Protein AF-A0A927TYF7-F1 (afdb_monomer_lite)

Sequence (66 aa):
MSREYNIKQAMHNSHSSVIGKKEPLPHPQNCRTECPYGYGRAFCFPCMAKIMAEHNAAKKKSVQEA

Foldseek 3Di:
DDPVVVVVVVVPPPPDDPPPDDDPFQAQPQDPDRDPQAGNHVHRPVSVVVVVVVVVVVVVVVVVVD

Radius of gyration: 19.34 Å; chains: 1; bounding box: 36×40×46 Å

pLDDT: mean 72.07, std 10.13, range [49.62, 91.88]

Secondary structure (DSSP, 8-state):
--HHHHHHHHHT------TTSPPPP---TT-SS--TT-TTSSS-HHHHHHHHHHHHHHHHHHHH--

Structure (mmCIF, N/CA/C/O backbone):
data_AF-A0A927TYF7-F1
#
_entry.id   AF-A0A927TYF7-F1
#
loop_
_atom_site.group_PDB
_atom_site.id
_atom_site.type_symbol
_atom_site.label_atom_id
_atom_site.label_alt_id
_atom_site.label_comp_id
_atom_site.label_asym_id
_atom_site.label_entity_id
_atom_site.label_seq_id
_atom_site.pdbx_PDB_ins_code
_atom_site.Cartn_x
_atom_site.Cartn_y
_atom_site.Cartn_z
_atom_site.occupancy
_atom_site.B_iso_or_equiv
_atom_site.auth_seq_id
_atom_site.auth_comp_id
_atom_site.auth_asym_id
_atom_site.auth_atom_id
_atom_site.pdbx_PDB_model_num
ATOM 1 N N . MET A 1 1 ? 3.049 -35.575 -4.564 1.00 57.06 1 MET A N 1
ATOM 2 C CA . MET A 1 1 ? 3.595 -34.500 -5.424 1.00 57.06 1 MET A CA 1
ATOM 3 C C . MET A 1 1 ? 4.693 -35.110 -6.284 1.00 57.06 1 MET A C 1
ATOM 5 O O . MET A 1 1 ? 5.662 -35.605 -5.725 1.00 57.06 1 MET A O 1
ATOM 9 N N . SER A 1 2 ? 4.489 -35.224 -7.598 1.00 69.56 2 SER A N 1
ATOM 10 C CA . SER A 1 2 ? 5.361 -35.999 -8.496 1.00 69.56 2 SER A CA 1
ATOM 11 C C . SER A 1 2 ? 6.663 -35.264 -8.844 1.00 69.56 2 SER A C 1
ATOM 13 O O . SER A 1 2 ? 6.711 -34.037 -8.894 1.00 69.56 2 SER A O 1
ATOM 15 N N . ARG A 1 3 ? 7.731 -36.021 -9.132 1.00 68.19 3 ARG A N 1
ATOM 16 C CA . ARG A 1 3 ? 9.047 -35.500 -9.558 1.00 68.19 3 ARG A CA 1
ATOM 17 C C . ARG A 1 3 ? 8.948 -34.566 -10.771 1.00 68.19 3 ARG A C 1
ATOM 19 O O . ARG A 1 3 ? 9.649 -33.564 -10.845 1.00 68.19 3 ARG A O 1
ATOM 26 N N . GLU A 1 4 ? 8.041 -34.877 -11.689 1.00 72.62 4 GLU A N 1
ATOM 27 C CA . GLU A 1 4 ? 7.776 -34.097 -12.901 1.00 72.62 4 G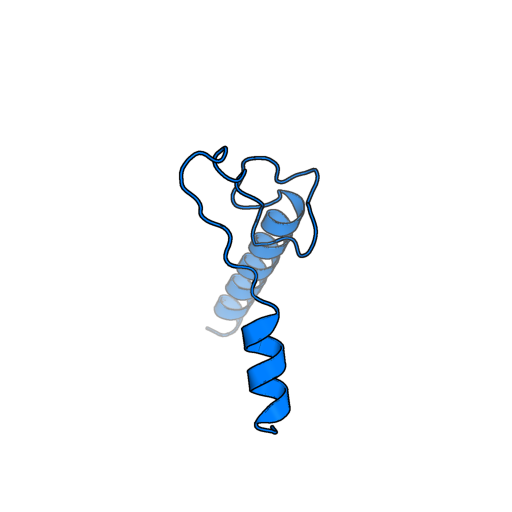LU A CA 1
ATOM 28 C C . GLU A 1 4 ? 7.231 -32.695 -12.598 1.00 72.62 4 GLU A C 1
ATOM 30 O O . GLU A 1 4 ? 7.581 -31.734 -13.284 1.00 72.62 4 GLU A O 1
ATOM 35 N N . TYR A 1 5 ? 6.425 -32.563 -11.539 1.00 68.38 5 TYR A N 1
ATOM 36 C CA . TYR A 1 5 ? 5.888 -31.280 -11.087 1.00 68.38 5 TYR A CA 1
ATOM 37 C C . TYR A 1 5 ? 7.009 -30.352 -10.594 1.00 68.38 5 TYR A C 1
ATOM 39 O O . TYR A 1 5 ? 7.072 -29.185 -10.980 1.00 68.38 5 TYR A O 1
ATOM 47 N N . ASN A 1 6 ? 7.961 -30.892 -9.827 1.00 68.38 6 ASN A N 1
ATOM 48 C CA . ASN A 1 6 ? 9.087 -30.120 -9.293 1.00 68.38 6 ASN A CA 1
ATOM 49 C C . ASN A 1 6 ? 10.072 -29.677 -10.393 1.00 68.38 6 ASN A C 1
ATOM 51 O O . ASN A 1 6 ? 10.597 -28.566 -10.334 1.00 68.38 6 ASN A O 1
ATOM 55 N N . ILE A 1 7 ? 10.296 -30.506 -11.422 1.00 70.00 7 ILE A N 1
ATOM 56 C CA . ILE A 1 7 ? 11.186 -30.165 -12.550 1.00 70.00 7 ILE A CA 1
ATOM 57 C C . ILE A 1 7 ? 10.584 -29.045 -13.411 1.00 70.00 7 ILE A C 1
ATOM 59 O O . ILE A 1 7 ? 11.290 -28.097 -13.756 1.00 70.00 7 ILE A O 1
ATOM 63 N N . LYS A 1 8 ? 9.277 -29.098 -13.710 1.00 60.50 8 LYS A N 1
ATOM 64 C CA . LYS A 1 8 ? 8.592 -28.016 -14.443 1.00 60.50 8 LYS A CA 1
ATOM 65 C C . LYS A 1 8 ? 8.650 -26.682 -13.694 1.00 60.50 8 LYS A C 1
ATOM 67 O O . LYS A 1 8 ? 8.857 -25.647 -14.322 1.00 60.50 8 LYS A O 1
ATOM 72 N N . GLN A 1 9 ? 8.525 -26.707 -12.366 1.00 57.19 9 GLN A N 1
ATOM 73 C CA . GLN A 1 9 ? 8.640 -25.513 -11.524 1.00 57.19 9 GLN A CA 1
ATOM 74 C C . GLN A 1 9 ? 10.051 -24.898 -11.582 1.00 57.19 9 GLN A C 1
ATOM 76 O O . GLN A 1 9 ? 10.178 -23.680 -11.675 1.00 57.19 9 GLN A O 1
ATOM 81 N N . ALA A 1 10 ? 11.102 -25.728 -11.572 1.00 59.28 10 ALA A N 1
ATOM 82 C CA . ALA A 1 10 ? 12.492 -25.270 -11.634 1.00 59.28 10 ALA A CA 1
ATOM 83 C C . ALA A 1 10 ? 12.865 -24.665 -13.000 1.00 59.28 10 ALA A C 1
ATOM 85 O O . ALA A 1 10 ? 13.611 -23.691 -13.057 1.00 59.28 10 ALA A O 1
ATOM 86 N N . MET A 1 11 ? 12.321 -25.200 -14.099 1.00 56.69 11 MET A N 1
ATOM 87 C CA . MET A 1 11 ? 12.607 -24.708 -15.455 1.00 56.69 11 MET A CA 1
ATOM 88 C C . MET A 1 11 ? 11.873 -23.411 -15.827 1.00 56.69 11 MET A C 1
ATOM 90 O O . MET A 1 11 ? 12.276 -22.741 -16.772 1.00 56.69 11 MET A O 1
ATOM 94 N N . HIS A 1 12 ? 10.827 -23.029 -15.089 1.00 58.28 12 HIS A N 1
ATOM 95 C CA . HIS A 1 12 ? 10.095 -21.776 -15.316 1.00 58.28 12 HIS A CA 1
ATOM 96 C C . HIS A 1 12 ? 10.748 -20.560 -14.626 1.00 58.28 12 HIS A C 1
ATOM 98 O O . HIS A 1 12 ? 10.290 -19.428 -14.788 1.00 58.28 12 HIS A O 1
ATOM 104 N N . ASN A 1 13 ? 11.815 -20.757 -13.844 1.00 57.53 13 ASN A N 1
ATOM 105 C CA . ASN A 1 13 ? 12.511 -19.653 -13.191 1.00 57.53 13 ASN A CA 1
ATOM 106 C C . ASN A 1 13 ? 13.624 -19.117 -14.101 1.00 57.53 13 ASN A C 1
ATOM 108 O O . ASN A 1 13 ? 14.788 -19.508 -14.021 1.00 57.53 13 ASN A O 1
ATOM 112 N N . SER A 1 14 ? 13.240 -18.201 -14.987 1.00 60.66 14 SER A N 1
ATOM 113 C CA . SER A 1 14 ? 14.141 -17.436 -15.850 1.00 60.66 14 SER A CA 1
ATOM 114 C C . SER A 1 14 ? 14.976 -16.455 -15.016 1.00 60.66 14 SER A C 1
ATOM 116 O O . SER A 1 14 ? 14.702 -15.254 -14.978 1.00 60.66 14 SER A O 1
ATOM 118 N N . HIS A 1 15 ? 15.996 -16.953 -14.314 1.00 64.44 15 HIS A N 1
ATOM 119 C CA . HIS A 1 15 ? 16.962 -16.116 -13.600 1.00 64.44 15 HIS A CA 1
ATOM 120 C C . HIS A 1 15 ? 17.815 -15.341 -14.612 1.00 64.44 15 HIS A C 1
ATOM 122 O O . HIS A 1 15 ? 18.848 -15.809 -15.082 1.00 64.44 15 HIS A O 1
ATOM 128 N N . SER A 1 16 ? 17.360 -14.144 -14.981 1.00 69.81 16 SER A N 1
ATOM 129 C CA . SER A 1 16 ? 18.134 -13.220 -15.809 1.00 69.81 16 SER A CA 1
ATOM 130 C C . SER A 1 16 ? 19.142 -12.449 -14.946 1.00 69.81 16 SER A C 1
ATOM 132 O O . SER A 1 16 ? 18.828 -12.066 -13.820 1.00 69.81 16 SER A O 1
ATOM 134 N N . SER A 1 17 ? 20.354 -12.211 -15.458 1.00 73.06 17 SER A N 1
ATOM 135 C CA . SER A 1 17 ? 21.408 -11.496 -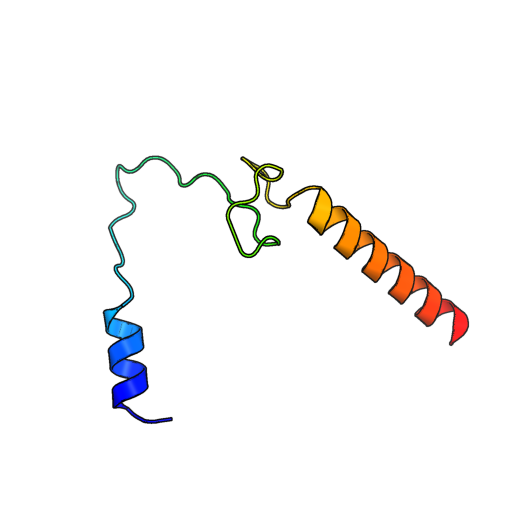14.724 1.00 73.06 17 SER A CA 1
ATOM 136 C C . SER A 1 17 ? 20.963 -10.086 -14.308 1.00 73.06 17 SER A C 1
ATOM 138 O O . SER A 1 17 ? 20.285 -9.389 -15.069 1.00 73.06 17 SER A O 1
ATOM 140 N N . VAL A 1 18 ? 21.337 -9.676 -13.091 1.00 67.88 18 VAL A N 1
ATOM 141 C CA . VAL A 1 18 ? 20.972 -8.377 -12.482 1.00 67.88 18 VAL A CA 1
ATOM 142 C C . VAL A 1 18 ? 21.992 -7.272 -12.826 1.00 67.88 18 VAL A C 1
ATOM 144 O O . VAL A 1 18 ? 21.693 -6.087 -12.736 1.00 67.88 18 VAL A O 1
ATOM 147 N N . ILE A 1 19 ? 23.195 -7.646 -13.274 1.00 74.12 19 ILE A N 1
ATOM 148 C CA . ILE A 1 19 ? 24.304 -6.726 -13.573 1.00 74.12 19 ILE A CA 1
ATOM 149 C C . ILE A 1 19 ? 23.964 -5.867 -14.805 1.00 74.12 19 ILE A C 1
ATOM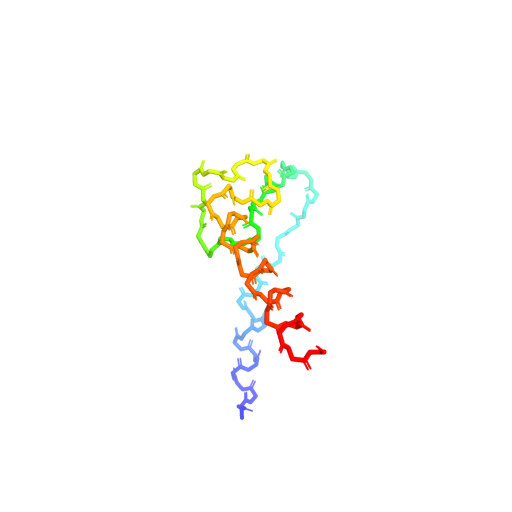 151 O O . ILE A 1 19 ? 23.723 -6.399 -15.886 1.00 74.12 19 ILE A O 1
ATOM 155 N N . GLY A 1 20 ? 23.954 -4.539 -14.639 1.00 75.38 20 GLY A N 1
ATOM 156 C CA . GLY A 1 20 ? 23.729 -3.563 -15.718 1.00 75.38 20 GLY A CA 1
ATOM 157 C C . GLY A 1 20 ? 22.262 -3.215 -16.006 1.00 75.38 20 GLY A C 1
ATOM 158 O O . GLY A 1 20 ? 21.993 -2.400 -16.888 1.00 75.38 20 GLY A O 1
ATOM 159 N N . LYS A 1 21 ? 21.304 -3.795 -15.273 1.00 73.00 21 LYS A N 1
ATOM 160 C CA . LYS A 1 21 ? 19.882 -3.433 -15.377 1.00 73.00 21 LYS A CA 1
ATOM 161 C C . LYS A 1 21 ? 19.539 -2.302 -14.412 1.00 73.00 21 LYS A C 1
ATOM 163 O O . LYS A 1 21 ? 20.153 -2.173 -13.356 1.00 73.00 21 LYS A O 1
ATOM 168 N N . LYS A 1 22 ? 18.540 -1.487 -14.775 1.00 69.69 22 LYS A N 1
ATOM 169 C CA . LYS A 1 22 ? 17.959 -0.503 -13.851 1.00 69.69 22 LYS A CA 1
ATOM 170 C C . LYS A 1 22 ? 17.455 -1.231 -12.607 1.00 69.69 22 LYS A C 1
ATOM 172 O O . LYS A 1 22 ? 16.868 -2.307 -12.734 1.00 69.69 22 LYS A O 1
ATOM 177 N N . GLU A 1 23 ? 17.698 -0.640 -11.440 1.00 67.69 23 GLU A N 1
ATOM 178 C CA . GLU A 1 23 ? 17.218 -1.174 -10.169 1.00 67.69 23 GLU A CA 1
ATOM 179 C C . GLU A 1 23 ? 15.702 -1.414 -10.270 1.00 67.69 23 GLU A C 1
ATOM 181 O O . GLU A 1 23 ? 14.975 -0.514 -10.714 1.00 67.69 23 GLU A O 1
ATOM 186 N N . PRO A 1 24 ? 15.215 -2.631 -9.960 1.00 67.94 24 PRO A N 1
ATOM 187 C CA . PRO A 1 24 ? 13.793 -2.914 -10.020 1.00 67.94 24 PRO A CA 1
ATOM 188 C C . PRO A 1 24 ? 13.080 -1.990 -9.040 1.00 67.94 24 PRO A C 1
ATOM 190 O O . PRO A 1 24 ? 13.433 -1.915 -7.863 1.00 67.94 24 PRO A O 1
ATOM 193 N N . LEU A 1 25 ? 12.082 -1.265 -9.542 1.00 63.53 25 LEU A N 1
ATOM 194 C CA . LEU A 1 25 ? 11.303 -0.361 -8.711 1.00 63.53 25 LEU A CA 1
ATOM 195 C C . LEU A 1 25 ? 10.652 -1.171 -7.587 1.00 63.53 25 LEU A C 1
ATOM 197 O O . LEU A 1 25 ? 10.012 -2.186 -7.876 1.00 63.53 25 LEU A O 1
ATOM 201 N N . PRO A 1 26 ? 10.795 -0.750 -6.319 1.00 63.50 26 PRO A N 1
ATOM 202 C CA . PRO A 1 26 ? 10.232 -1.489 -5.207 1.00 63.50 26 PRO A CA 1
ATOM 203 C C . PRO A 1 26 ? 8.712 -1.495 -5.344 1.00 63.50 26 PRO A C 1
ATOM 205 O O . PRO A 1 26 ? 8.037 -0.479 -5.166 1.00 63.50 26 PRO A O 1
ATOM 208 N N . HIS A 1 27 ? 8.194 -2.661 -5.707 1.00 65.00 27 HIS A N 1
ATOM 209 C CA . HIS A 1 27 ? 6.773 -2.947 -5.773 1.00 65.00 27 HIS A CA 1
ATOM 210 C C . HIS A 1 27 ? 6.261 -3.348 -4.384 1.00 65.00 27 HIS A C 1
ATOM 212 O O . HIS A 1 27 ? 6.908 -4.144 -3.683 1.00 65.00 27 HIS A O 1
ATOM 218 N N . PRO A 1 28 ? 5.092 -2.822 -3.988 1.00 71.25 28 PRO A N 1
ATOM 219 C CA . PRO A 1 28 ? 4.517 -3.055 -2.677 1.00 71.25 28 PRO A CA 1
ATOM 220 C C . PRO A 1 28 ? 4.187 -4.542 -2.504 1.00 71.25 28 PRO A C 1
ATOM 222 O O . PRO A 1 28 ? 3.383 -5.100 -3.247 1.00 71.25 28 PRO A O 1
ATOM 225 N N . GLN A 1 29 ? 4.790 -5.189 -1.504 1.00 69.06 29 GLN A N 1
ATOM 226 C CA . GLN A 1 29 ? 4.657 -6.641 -1.280 1.00 69.06 29 GLN A CA 1
ATOM 227 C C . GLN A 1 29 ? 3.269 -7.045 -0.752 1.00 69.06 29 GLN A C 1
ATOM 229 O O . GLN A 1 29 ? 2.912 -8.219 -0.734 1.00 69.06 29 GLN A O 1
ATOM 234 N N . ASN A 1 30 ? 2.474 -6.070 -0.306 1.00 71.44 30 ASN A N 1
ATOM 235 C CA . ASN A 1 30 ? 1.136 -6.271 0.254 1.00 71.44 30 ASN A CA 1
ATOM 236 C C . ASN A 1 30 ? 0.012 -6.268 -0.801 1.00 71.44 30 ASN A C 1
ATOM 238 O O . ASN A 1 30 ? -1.160 -6.412 -0.449 1.00 71.44 30 ASN A O 1
ATOM 242 N N . CYS A 1 31 ? 0.345 -6.078 -2.076 1.00 70.06 31 CYS A N 1
ATOM 243 C CA . CYS A 1 31 ? -0.596 -6.029 -3.185 1.00 70.06 31 CYS A CA 1
ATOM 244 C C . CYS A 1 31 ? -0.254 -7.184 -4.168 1.00 70.06 31 CYS A C 1
ATOM 246 O O . CYS A 1 31 ? 0.903 -7.372 -4.525 1.00 70.06 31 CYS A O 1
ATOM 248 N N . ARG A 1 32 ? -1.243 -8.002 -4.582 1.00 69.06 32 ARG A N 1
ATOM 249 C CA . ARG A 1 32 ? -1.016 -9.188 -5.453 1.00 69.06 32 ARG A CA 1
ATOM 250 C C . ARG A 1 32 ? -0.683 -8.821 -6.905 1.00 69.06 32 ARG A C 1
ATOM 252 O O . ARG A 1 32 ? -0.054 -9.600 -7.611 1.00 69.06 32 ARG A O 1
ATOM 259 N N . THR A 1 33 ? -1.145 -7.655 -7.337 1.00 69.31 33 THR A N 1
ATOM 260 C CA . THR A 1 33 ? -0.920 -7.059 -8.657 1.00 69.31 33 THR A CA 1
ATOM 261 C C . THR A 1 33 ? -0.255 -5.697 -8.489 1.00 69.31 33 THR A C 1
ATOM 263 O O . THR A 1 33 ? -0.280 -5.129 -7.392 1.00 69.31 33 THR A O 1
ATOM 266 N N . GLU A 1 34 ? 0.298 -5.151 -9.575 1.00 69.62 34 GLU A N 1
ATOM 267 C CA . GLU A 1 34 ? 0.855 -3.797 -9.583 1.00 69.62 34 GLU A CA 1
ATOM 268 C C . GLU A 1 34 ? -0.173 -2.801 -9.038 1.00 69.62 34 GLU A C 1
ATOM 270 O O . GLU A 1 34 ? -1.282 -2.661 -9.558 1.00 69.62 34 GLU A O 1
ATOM 275 N N . CYS A 1 35 ? 0.173 -2.160 -7.922 1.00 68.50 35 CYS A N 1
ATOM 276 C CA . CYS A 1 35 ? -0.730 -1.248 -7.248 1.00 68.50 35 CYS A CA 1
ATOM 277 C C . CYS A 1 35 ? -0.403 0.193 -7.643 1.00 68.50 35 CYS A C 1
ATOM 279 O O . CYS A 1 35 ? 0.694 0.660 -7.318 1.00 68.50 35 CYS A O 1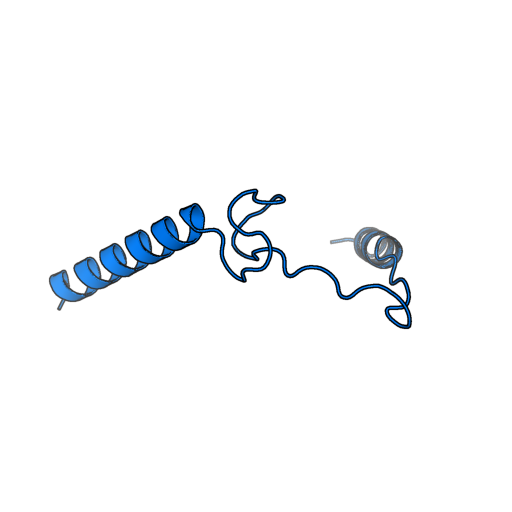
ATOM 281 N N . PRO A 1 36 ? -1.357 0.941 -8.227 1.00 73.25 36 PRO A N 1
ATOM 282 C CA . PRO A 1 36 ? -1.144 2.342 -8.597 1.00 73.25 36 PRO A CA 1
ATOM 283 C C . PRO A 1 36 ? -0.821 3.237 -7.388 1.00 73.25 36 PRO A C 1
ATOM 285 O O . PRO A 1 36 ? -0.241 4.305 -7.541 1.00 73.25 36 PRO A O 1
ATOM 288 N N . TYR A 1 37 ? -1.149 2.787 -6.172 1.00 71.69 37 TYR A N 1
ATOM 289 C CA . TYR A 1 37 ? -0.937 3.521 -4.922 1.00 71.69 37 TYR A CA 1
ATOM 290 C C . TYR A 1 37 ? 0.343 3.142 -4.164 1.00 71.69 37 TYR A C 1
ATOM 292 O O . TYR A 1 37 ? 0.560 3.647 -3.063 1.00 71.69 37 TYR A O 1
ATOM 300 N N . GLY A 1 38 ? 1.159 2.217 -4.679 1.00 69.38 38 GLY A N 1
ATOM 301 C CA . GLY A 1 38 ? 2.383 1.769 -4.001 1.00 69.38 38 GLY A CA 1
ATOM 302 C C . GLY A 1 38 ? 3.663 1.970 -4.806 1.00 69.38 38 GLY A C 1
ATOM 303 O O . GLY A 1 38 ? 4.678 1.369 -4.476 1.00 69.38 38 GLY A O 1
ATOM 304 N N . TYR A 1 39 ? 3.636 2.807 -5.844 1.00 66.94 39 TYR A N 1
ATOM 305 C CA . TYR A 1 39 ? 4.819 3.091 -6.653 1.00 66.94 39 TYR A CA 1
ATOM 306 C C . TYR A 1 39 ? 5.948 3.683 -5.790 1.00 66.94 39 TYR A C 1
ATOM 308 O O . TYR A 1 39 ? 5.779 4.731 -5.165 1.00 66.94 39 TYR A O 1
ATOM 316 N N . GLY A 1 40 ? 7.091 2.993 -5.721 1.00 67.19 40 GLY A N 1
ATOM 317 C CA . GLY A 1 40 ? 8.254 3.434 -4.942 1.00 67.19 40 GLY A CA 1
ATOM 318 C C . GLY A 1 40 ? 8.123 3.256 -3.422 1.00 67.19 40 GLY A C 1
ATOM 319 O O . GLY A 1 40 ? 8.904 3.843 -2.671 1.00 67.19 40 GLY A O 1
ATOM 320 N N . ARG A 1 41 ? 7.134 2.492 -2.936 1.00 71.56 41 ARG A N 1
ATOM 321 C CA . ARG A 1 41 ? 6.891 2.264 -1.501 1.00 71.56 41 ARG A CA 1
ATOM 322 C C . ARG A 1 41 ? 6.755 0.770 -1.208 1.00 71.56 41 ARG A C 1
ATOM 324 O O . ARG A 1 41 ? 6.157 0.027 -1.974 1.00 71.56 41 ARG A O 1
ATOM 331 N N . ALA A 1 42 ? 7.234 0.343 -0.038 1.00 70.56 42 ALA A N 1
ATOM 332 C CA . ALA A 1 42 ? 7.122 -1.050 0.410 1.00 70.56 42 ALA A CA 1
ATOM 333 C C . ALA A 1 42 ? 5.665 -1.514 0.625 1.00 70.56 42 ALA A C 1
ATOM 335 O O . ALA A 1 42 ? 5.375 -2.708 0.545 1.00 70.56 42 ALA A O 1
ATOM 336 N N . PHE A 1 43 ? 4.745 -0.572 0.868 1.00 72.56 43 PHE A N 1
ATOM 337 C CA . PHE A 1 43 ? 3.332 -0.834 1.129 1.00 72.56 43 PHE A CA 1
ATOM 338 C C . PHE A 1 43 ? 2.440 0.098 0.302 1.00 72.56 43 PHE A C 1
ATOM 340 O O . PHE A 1 43 ? 2.637 1.314 0.311 1.00 72.56 43 PHE A O 1
ATOM 347 N N . CYS A 1 44 ? 1.418 -0.455 -0.358 1.00 84.69 44 CYS A N 1
ATOM 348 C CA . CYS A 1 44 ? 0.340 0.339 -0.947 1.00 84.69 44 CYS A CA 1
ATOM 349 C C . CYS A 1 44 ? -0.557 0.901 0.179 1.00 84.69 44 CYS A C 1
ATOM 351 O O . CYS A 1 44 ? -0.947 0.160 1.087 1.00 84.69 44 CYS A O 1
ATOM 353 N N . PHE A 1 45 ? -0.887 2.201 0.125 1.00 82.81 45 PHE A N 1
ATOM 354 C CA . PHE A 1 45 ? -1.735 2.891 1.116 1.00 82.81 45 PHE A CA 1
ATOM 355 C C . PHE A 1 45 ? -3.027 2.126 1.480 1.00 82.81 45 PHE A C 1
ATOM 357 O O . PHE A 1 45 ? -3.257 1.898 2.671 1.00 82.81 45 PHE A O 1
ATOM 364 N N . PRO A 1 46 ? -3.842 1.643 0.515 1.00 83.12 46 PRO A N 1
ATOM 365 C CA . PRO A 1 46 ? -5.081 0.939 0.849 1.00 83.12 46 PRO A CA 1
ATOM 366 C C . PRO A 1 46 ? -4.857 -0.396 1.574 1.00 83.12 46 PRO A C 1
ATOM 368 O O . PRO A 1 46 ? -5.624 -0.733 2.473 1.00 83.12 46 PRO A O 1
ATOM 371 N N . CYS A 1 47 ? -3.812 -1.161 1.240 1.00 81.19 47 CYS A N 1
ATOM 372 C CA . CYS A 1 47 ? -3.529 -2.396 1.976 1.00 81.19 47 CYS A CA 1
ATOM 373 C C . CYS A 1 47 ? -2.907 -2.121 3.344 1.00 81.19 47 CYS A C 1
ATOM 375 O O . CYS A 1 47 ? -3.196 -2.853 4.285 1.00 81.19 47 CYS A O 1
ATOM 377 N N . MET A 1 48 ? -2.108 -1.059 3.492 1.00 85.69 48 MET A N 1
ATOM 378 C CA . MET A 1 48 ? -1.601 -0.659 4.807 1.00 85.69 48 MET A CA 1
ATOM 379 C C . MET A 1 48 ? -2.751 -0.307 5.761 1.00 85.69 48 MET A C 1
ATOM 381 O O . MET A 1 48 ? -2.745 -0.732 6.914 1.00 85.69 48 MET A O 1
ATOM 385 N N . ALA A 1 49 ? -3.778 0.395 5.270 1.00 87.94 49 ALA A N 1
ATOM 386 C CA . ALA A 1 49 ? -4.966 0.704 6.062 1.00 87.9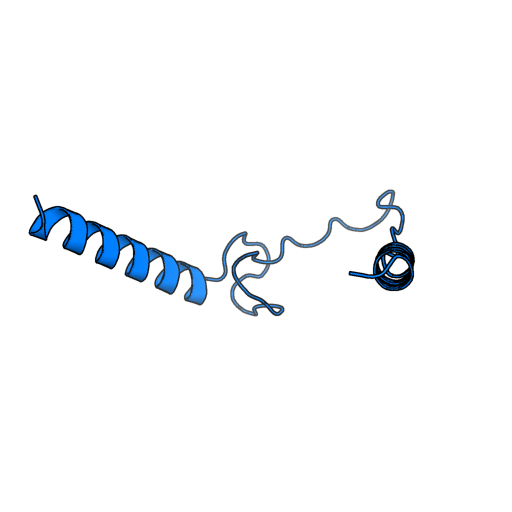4 49 ALA A CA 1
ATOM 387 C C . ALA A 1 49 ? -5.686 -0.566 6.557 1.00 87.94 49 ALA A C 1
ATOM 389 O O . ALA A 1 49 ? -6.076 -0.631 7.723 1.00 87.94 49 ALA A O 1
ATOM 390 N N . LYS A 1 50 ? -5.804 -1.599 5.709 1.00 87.25 50 LYS A N 1
ATOM 391 C CA . LYS A 1 50 ? -6.389 -2.896 6.098 1.00 87.25 50 LYS A CA 1
ATOM 392 C C . LYS A 1 50 ? -5.572 -3.599 7.181 1.00 87.25 50 LYS A C 1
ATOM 394 O O . LYS A 1 50 ? -6.136 -3.972 8.203 1.00 87.25 50 LYS A O 1
ATOM 399 N N . ILE A 1 51 ? -4.253 -3.693 6.999 1.00 86.06 51 ILE A N 1
ATOM 400 C CA . ILE A 1 51 ? -3.344 -4.317 7.977 1.00 86.06 51 ILE A CA 1
ATOM 401 C C . ILE A 1 51 ? -3.459 -3.620 9.341 1.00 86.06 51 ILE A C 1
ATOM 403 O O . ILE A 1 51 ? -3.561 -4.275 10.377 1.00 86.06 51 ILE A O 1
ATOM 407 N N . MET A 1 52 ? -3.495 -2.285 9.355 1.00 88.38 52 MET A N 1
ATOM 408 C CA . MET A 1 52 ? -3.650 -1.514 10.592 1.00 88.38 52 MET A CA 1
ATOM 409 C C . MET A 1 52 ? -5.018 -1.735 11.249 1.00 88.38 52 MET A C 1
ATOM 411 O O . MET A 1 52 ? -5.098 -1.843 12.474 1.00 88.38 52 MET A O 1
ATOM 415 N N . ALA A 1 53 ? -6.092 -1.831 10.462 1.00 90.88 53 ALA A N 1
ATOM 416 C CA . ALA A 1 53 ? -7.426 -2.122 10.979 1.00 90.88 53 ALA A CA 1
ATOM 417 C C . ALA A 1 53 ? -7.496 -3.516 11.624 1.00 90.88 53 ALA A C 1
ATOM 419 O O . ALA A 1 53 ? -7.999 -3.646 12.741 1.00 90.88 53 ALA A O 1
ATOM 420 N N . GLU A 1 54 ? -6.938 -4.533 10.965 1.00 90.31 54 GLU A N 1
ATOM 421 C CA . GLU A 1 54 ? -6.852 -5.903 11.483 1.00 90.31 54 GLU A CA 1
ATOM 422 C C . GLU A 1 54 ? -6.026 -5.968 12.772 1.00 90.31 54 GLU A C 1
ATOM 424 O O . GLU A 1 54 ? -6.481 -6.530 13.769 1.00 90.31 54 GLU A O 1
ATOM 429 N N . HIS A 1 55 ? -4.858 -5.321 12.799 1.00 91.88 55 HIS A N 1
ATOM 430 C CA . HIS A 1 55 ? -4.012 -5.247 13.989 1.00 91.88 55 HIS A CA 1
ATOM 431 C C . HIS A 1 55 ? -4.726 -4.559 15.167 1.00 91.88 55 HIS A C 1
ATOM 433 O O . HIS A 1 55 ? -4.677 -5.039 16.302 1.00 91.88 55 HIS A O 1
ATOM 439 N N . ASN A 1 56 ? -5.447 -3.464 14.910 1.00 90.56 56 ASN A N 1
ATOM 440 C CA . ASN A 1 56 ? -6.229 -2.775 15.937 1.00 90.56 56 ASN A CA 1
ATOM 441 C C . ASN A 1 56 ? -7.408 -3.623 16.436 1.00 90.56 56 ASN A C 1
ATOM 443 O O . ASN A 1 56 ? -7.709 -3.609 17.631 1.00 90.56 56 ASN A O 1
ATOM 447 N N . ALA A 1 57 ? -8.067 -4.376 15.553 1.00 91.00 57 ALA A N 1
ATOM 448 C CA . ALA A 1 57 ? -9.127 -5.302 15.937 1.00 91.00 57 ALA A CA 1
ATOM 449 C C . ALA A 1 57 ? -8.584 -6.459 16.792 1.00 91.00 57 ALA A C 1
ATOM 451 O O . ALA A 1 57 ? -9.191 -6.798 17.807 1.00 91.00 57 ALA A O 1
ATOM 452 N N . ALA A 1 58 ? -7.426 -7.020 1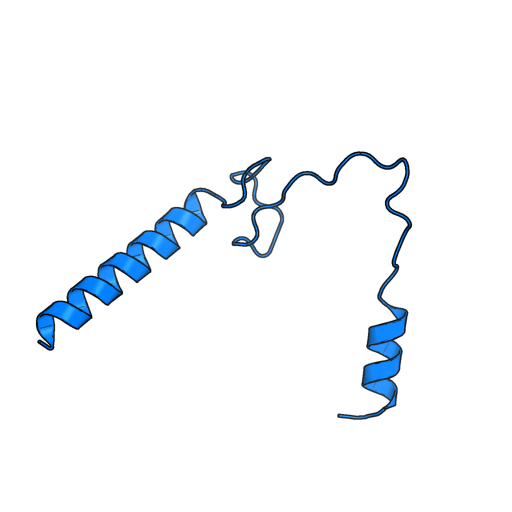6.434 1.00 88.44 58 ALA A N 1
ATOM 453 C CA . ALA A 1 58 ? -6.759 -8.062 17.211 1.00 88.44 58 ALA A CA 1
ATOM 454 C C . ALA A 1 58 ? -6.369 -7.568 18.614 1.00 88.44 58 ALA A C 1
ATOM 456 O O . ALA A 1 58 ? -6.672 -8.238 19.598 1.00 88.44 58 ALA A O 1
ATOM 457 N N . LYS A 1 59 ? -5.805 -6.354 18.721 1.00 85.88 59 LYS A N 1
ATOM 458 C CA . LYS A 1 59 ? -5.494 -5.731 20.019 1.00 85.88 59 LYS A CA 1
ATOM 459 C C . LYS A 1 59 ? -6.723 -5.545 20.908 1.00 85.88 59 LYS A C 1
ATOM 461 O O . LYS A 1 59 ? -6.639 -5.744 22.114 1.00 85.88 59 LYS A O 1
ATOM 466 N N . LYS A 1 60 ? -7.866 -5.157 20.337 1.00 77.62 60 LYS A N 1
ATOM 467 C CA . LYS A 1 60 ? -9.106 -5.002 21.114 1.00 77.62 60 LYS A CA 1
ATOM 468 C C . LYS A 1 60 ? -9.606 -6.338 21.663 1.00 77.62 60 LYS A C 1
ATOM 470 O O . LYS A 1 60 ? -10.014 -6.382 22.816 1.00 77.62 60 LYS A O 1
ATOM 475 N N . LYS A 1 61 ? -9.524 -7.415 20.875 1.00 73.31 61 LYS A N 1
ATOM 476 C CA . LYS A 1 61 ? -9.910 -8.764 21.320 1.00 73.31 61 LYS A CA 1
ATOM 477 C C . LYS A 1 61 ? -9.027 -9.259 22.466 1.00 73.31 61 LYS A C 1
ATOM 479 O O . LYS A 1 61 ? -9.555 -9.666 23.488 1.00 73.31 61 LYS A O 1
ATOM 484 N N . SER A 1 62 ? -7.706 -9.086 22.361 1.00 71.12 62 SER A N 1
ATOM 485 C CA . SER A 1 62 ? -6.777 -9.489 23.429 1.00 71.12 62 SER A CA 1
ATOM 486 C C . SER A 1 62 ? -6.968 -8.736 24.752 1.00 71.12 62 SER A C 1
ATOM 488 O O . SER A 1 62 ? -6.524 -9.215 25.783 1.00 71.12 62 SER A O 1
ATOM 490 N N . VAL A 1 63 ? -7.594 -7.553 24.732 1.00 70.44 63 VAL A N 1
ATOM 491 C CA . VAL A 1 63 ? -7.893 -6.767 25.944 1.00 70.44 63 VAL A CA 1
ATOM 492 C C . VAL A 1 63 ? -9.248 -7.146 26.552 1.00 70.44 63 VAL A C 1
ATOM 494 O O . VAL A 1 63 ? -9.454 -6.939 27.737 1.00 70.44 63 VAL A O 1
ATOM 497 N N . GLN A 1 64 ? -10.180 -7.693 25.765 1.00 61.75 64 GLN A N 1
ATOM 498 C CA . GLN A 1 64 ? -11.485 -8.148 26.267 1.00 61.75 64 GLN A CA 1
ATOM 499 C C . GLN A 1 64 ? -11.441 -9.556 26.879 1.00 61.75 64 GLN A C 1
ATOM 501 O O . GLN A 1 64 ? -12.361 -9.930 27.599 1.00 61.75 64 GLN A O 1
ATOM 506 N N . GLU A 1 65 ? -10.393 -10.324 26.586 1.00 55.94 65 GLU A N 1
ATOM 507 C CA . GLU A 1 65 ? -10.177 -11.690 27.081 1.00 55.94 65 GLU A CA 1
ATOM 508 C C . GLU A 1 65 ? -9.162 -11.755 28.245 1.00 55.94 65 GLU A C 1
ATOM 510 O O . GLU A 1 65 ? -8.789 -12.853 28.658 1.00 55.94 65 GLU A O 1
ATOM 515 N N . ALA A 1 66 ? -8.713 -10.602 28.762 1.00 49.62 66 ALA A N 1
ATOM 516 C CA . ALA A 1 66 ? -7.734 -10.471 29.847 1.00 49.62 66 ALA A CA 1
ATOM 517 C C . ALA A 1 66 ? -8.347 -9.883 31.126 1.00 49.62 66 ALA A C 1
ATOM 519 O O . ALA A 1 66 ? -9.238 -9.010 31.009 1.00 49.62 66 ALA A O 1
#